Protein AF-A0A7W1KD30-F1 (afdb_monomer)

Foldseek 3Di:
DDQLADDDPCPLVVVVVVCVVVVHDDPPSVVVVVVNCVSVVVCVVVVVVVQVCCCVPVVDDDDDDPPD

Nearest PDB structures (foldseek):
  9ijb-assembly1_A  TM=8.679E-01  e=9.987E-06  Mycobacterium tuberculosis
  9ijb-assembly1_C  TM=8.731E-01  e=3.108E-05  Mycobacterium tuberculosis
  9ijb-assembly1_B  TM=8.867E-01  e=1.308E-03  Mycobacterium tuberculosis
  7zm7-assembly1_J  TM=2.280E-01  e=6.308E+00  Thermochaetoides thermophila DSM 1495

pLDDT: mean 89.76, std 10.51, range [41.06, 98.5]

Structure (mmCIF, N/CA/C/O backbone):
data_AF-A0A7W1KD30-F1
#
_entry.id   AF-A0A7W1KD30-F1
#
loop_
_atom_site.group_PDB
_atom_site.id
_atom_site.type_symbol
_atom_site.label_atom_id
_atom_site.label_alt_id
_atom_site.label_comp_id
_atom_site.label_asym_id
_atom_site.label_entity_id
_atom_site.label_seq_id
_atom_site.pdbx_PDB_ins_code
_atom_site.Cartn_x
_atom_site.Cartn_y
_atom_site.Cartn_z
_atom_site.occupancy
_atom_site.B_iso_or_equiv
_atom_site.auth_seq_id
_atom_site.auth_comp_id
_atom_site.auth_asym_id
_atom_site.auth_atom_id
_atom_site.pdbx_PDB_model_num
ATOM 1 N N . ASP A 1 1 ? 22.349 -19.613 -0.236 1.00 68.12 1 ASP A N 1
ATOM 2 C CA . ASP A 1 1 ? 21.453 -18.596 -0.806 1.00 68.12 1 ASP A CA 1
ATOM 3 C C . ASP A 1 1 ? 20.241 -18.455 0.105 1.00 68.12 1 ASP A C 1
ATOM 5 O O . ASP A 1 1 ? 19.842 -19.465 0.681 1.00 68.12 1 ASP A O 1
ATOM 9 N N . LEU A 1 2 ? 19.728 -17.243 0.321 1.00 73.62 2 LEU A N 1
ATOM 10 C CA . LEU A 1 2 ? 18.631 -16.978 1.261 1.00 73.62 2 LEU A CA 1
ATOM 11 C C . LEU A 1 2 ? 17.452 -16.377 0.492 1.00 73.62 2 LEU A C 1
ATOM 13 O O . LEU A 1 2 ? 17.582 -15.332 -0.138 1.00 73.62 2 LEU A O 1
ATOM 17 N N . SER A 1 3 ? 16.300 -17.043 0.535 1.00 84.56 3 SER A N 1
ATOM 18 C CA . SER A 1 3 ? 15.096 -16.568 -0.151 1.00 84.56 3 SER A CA 1
ATOM 19 C C . SER A 1 3 ? 14.549 -15.297 0.517 1.00 84.56 3 SER A C 1
ATOM 21 O O . SER A 1 3 ? 14.522 -15.207 1.743 1.00 84.56 3 SER A O 1
ATOM 23 N N . GLY A 1 4 ? 14.039 -14.351 -0.281 1.00 83.25 4 GLY A N 1
ATOM 24 C CA . GLY A 1 4 ? 13.371 -13.137 0.212 1.00 83.25 4 GLY A CA 1
ATOM 25 C C . GLY A 1 4 ? 11.985 -13.368 0.835 1.00 83.25 4 GLY A C 1
ATOM 26 O O . GLY A 1 4 ? 11.380 -12.426 1.343 1.00 83.25 4 GLY A O 1
ATOM 27 N N . TYR A 1 5 ? 11.469 -14.600 0.808 1.00 86.69 5 TYR A N 1
ATOM 28 C CA . TYR A 1 5 ? 10.182 -14.969 1.394 1.00 86.69 5 TYR A CA 1
ATOM 29 C C . TYR A 1 5 ? 10.153 -14.736 2.908 1.00 86.69 5 TYR A C 1
ATOM 31 O O . TYR A 1 5 ? 10.970 -15.283 3.650 1.00 86.69 5 TYR A O 1
ATOM 39 N N . THR A 1 6 ? 9.151 -13.993 3.381 1.00 84.12 6 THR A N 1
ATOM 40 C CA . THR A 1 6 ? 8.901 -13.803 4.816 1.00 84.12 6 THR A CA 1
ATOM 41 C C . THR A 1 6 ? 7.650 -14.564 5.260 1.00 84.12 6 THR A C 1
ATOM 43 O O . THR A 1 6 ? 6.529 -14.291 4.807 1.00 84.12 6 THR A O 1
ATOM 46 N N . ALA A 1 7 ? 7.831 -15.515 6.179 1.00 84.50 7 ALA A N 1
ATOM 47 C CA . ALA A 1 7 ? 6.730 -16.243 6.804 1.00 84.50 7 ALA A CA 1
ATOM 48 C C . ALA A 1 7 ? 5.930 -15.346 7.769 1.00 84.50 7 ALA A C 1
ATOM 50 O O . ALA A 1 7 ? 6.446 -14.365 8.308 1.00 84.50 7 ALA A O 1
ATOM 51 N N . ASP A 1 8 ? 4.661 -15.685 7.992 1.00 83.31 8 ASP A N 1
ATOM 52 C CA . ASP A 1 8 ? 3.841 -15.089 9.044 1.00 83.31 8 ASP A CA 1
ATOM 53 C C . ASP A 1 8 ? 3.026 -16.162 9.772 1.00 83.31 8 ASP A C 1
ATOM 55 O O . ASP A 1 8 ? 2.579 -17.130 9.166 1.00 83.31 8 ASP A O 1
ATOM 59 N N . SER A 1 9 ? 2.870 -15.972 11.075 1.00 86.25 9 SER A N 1
ATOM 60 C CA . SER A 1 9 ? 2.092 -16.781 12.024 1.00 86.25 9 SER A CA 1
ATOM 61 C C . SER A 1 9 ? 0.594 -16.452 12.019 1.00 86.25 9 SER A C 1
ATOM 63 O O . SER A 1 9 ? -0.191 -17.175 12.622 1.00 86.25 9 SER A O 1
ATOM 65 N N . GLY A 1 10 ? 0.186 -15.355 11.373 1.00 88.94 10 GLY A N 1
ATOM 66 C CA . GLY A 1 10 ? -1.189 -14.856 11.371 1.00 88.94 10 GLY A CA 1
ATOM 67 C C . GLY A 1 10 ? -1.499 -13.766 12.405 1.00 88.94 10 GLY A C 1
ATOM 68 O O . GLY A 1 10 ? -2.493 -13.063 12.233 1.00 88.94 10 GLY A O 1
ATOM 69 N N . GLU A 1 11 ? -0.652 -13.525 13.414 1.00 93.75 11 GLU A N 1
ATOM 70 C CA . GLU A 1 11 ? -0.950 -12.537 14.477 1.00 93.75 11 GLU A CA 1
ATOM 71 C C . GLU A 1 11 ? -1.161 -11.118 13.928 1.00 93.75 11 GLU A C 1
ATOM 73 O O . GLU A 1 11 ? -2.049 -10.396 14.377 1.00 93.75 11 GLU A O 1
ATOM 78 N N . GLY A 1 12 ? -0.388 -10.719 12.913 1.00 93.19 12 GLY A N 1
ATOM 79 C CA . GLY A 1 12 ? -0.554 -9.415 12.265 1.00 93.19 12 GLY A CA 1
ATOM 80 C C . GLY A 1 12 ? -1.894 -9.273 11.536 1.00 93.19 12 GLY A C 1
ATOM 81 O O . GLY A 1 12 ? -2.479 -8.195 11.551 1.00 93.19 12 GLY A O 1
ATOM 82 N N . ARG A 1 13 ? -2.407 -10.357 10.938 1.00 94.88 13 ARG A N 1
ATOM 83 C CA . ARG A 1 13 ? -3.731 -10.375 10.300 1.00 94.88 13 ARG A CA 1
ATOM 84 C C . ARG A 1 13 ? -4.829 -10.274 11.351 1.00 94.88 13 ARG A C 1
ATOM 86 O O . ARG A 1 13 ? -5.668 -9.388 11.247 1.00 94.88 13 ARG A O 1
ATOM 93 N N . TRP A 1 14 ? -4.756 -11.121 12.376 1.00 96.25 14 TRP A N 1
ATOM 94 C CA . TRP A 1 14 ? -5.688 -11.090 13.500 1.00 96.25 14 TRP A CA 1
ATOM 95 C C . TRP A 1 14 ? -5.751 -9.697 14.150 1.00 96.25 14 TRP A C 1
ATOM 97 O O . TRP A 1 14 ? -6.833 -9.182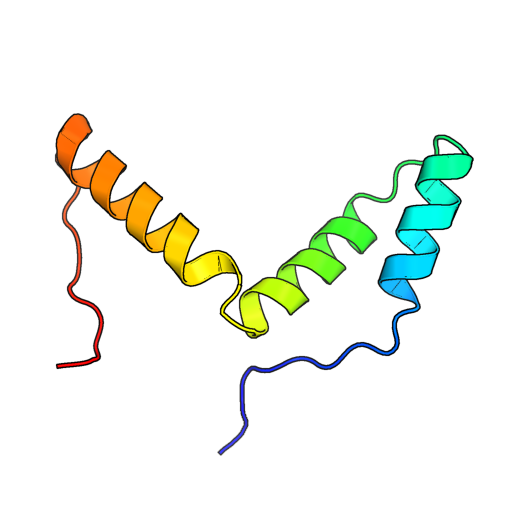 14.408 1.00 96.25 14 TRP A O 1
ATOM 107 N N . THR A 1 15 ? -4.598 -9.044 14.334 1.00 96.62 15 THR A N 1
ATOM 108 C CA . THR A 1 15 ? -4.521 -7.698 14.927 1.00 96.62 15 THR A CA 1
ATOM 109 C C . THR A 1 15 ? -5.253 -6.656 14.080 1.00 96.62 15 THR A C 1
ATOM 111 O O . THR A 1 15 ? -5.948 -5.802 14.619 1.00 96.62 15 THR A O 1
ATOM 114 N N . ILE A 1 16 ? -5.110 -6.714 12.751 1.00 97.50 16 ILE A N 1
ATOM 115 C CA . ILE A 1 16 ? -5.804 -5.795 11.837 1.00 97.50 16 ILE A CA 1
ATOM 116 C C . ILE A 1 16 ? -7.313 -6.057 11.864 1.00 97.50 16 ILE A C 1
ATOM 118 O O . ILE A 1 16 ? -8.090 -5.108 11.878 1.00 97.50 16 ILE A O 1
ATOM 122 N N . GLU A 1 17 ? -7.733 -7.322 11.899 1.00 97.81 17 GLU A N 1
ATOM 123 C CA . GLU A 1 17 ? -9.149 -7.701 11.962 1.00 97.81 17 GLU A CA 1
ATOM 124 C C . GLU A 1 17 ? -9.823 -7.206 13.255 1.00 97.81 17 GLU A C 1
ATOM 126 O O . GLU A 1 17 ? -10.883 -6.581 13.180 1.00 97.81 17 GLU A O 1
ATOM 131 N N . ASP A 1 18 ? -9.196 -7.397 14.425 1.00 98.31 18 ASP A N 1
ATOM 132 C CA . ASP A 1 18 ? -9.715 -6.876 15.704 1.00 98.31 18 ASP A CA 1
ATOM 133 C C . ASP A 1 18 ? -9.710 -5.339 15.741 1.00 98.31 18 ASP A C 1
ATOM 135 O O . ASP A 1 18 ? -10.670 -4.724 16.206 1.00 98.31 18 ASP A O 1
ATOM 139 N N . ALA A 1 19 ? -8.677 -4.697 15.186 1.00 98.19 19 ALA A N 1
ATOM 140 C CA . ALA A 1 19 ? -8.609 -3.242 15.111 1.00 98.19 19 ALA A CA 1
ATOM 141 C C . ALA A 1 19 ? -9.721 -2.645 14.232 1.00 98.19 19 ALA A C 1
ATOM 143 O O . ALA A 1 19 ? -10.338 -1.656 14.628 1.00 98.19 19 ALA A O 1
ATOM 144 N N . MET A 1 20 ? -10.037 -3.268 13.089 1.00 97.94 20 MET A N 1
ATOM 145 C CA . MET A 1 20 ? -11.170 -2.861 12.247 1.00 97.94 20 MET A CA 1
ATOM 146 C C . MET A 1 20 ? -12.505 -2.990 12.982 1.00 97.94 20 MET A C 1
ATOM 148 O O . MET A 1 20 ? -13.337 -2.098 12.879 1.00 97.94 20 MET A O 1
ATOM 152 N N . ALA A 1 21 ? -12.708 -4.067 13.749 1.00 98.50 21 ALA A N 1
ATOM 153 C CA . ALA A 1 21 ? -13.934 -4.261 14.526 1.00 98.50 21 ALA A CA 1
ATOM 154 C C . ALA A 1 21 ? -14.132 -3.203 15.631 1.00 98.50 21 ALA A C 1
ATOM 156 O O . ALA A 1 21 ? -15.230 -3.069 16.168 1.00 98.50 21 ALA A O 1
ATOM 157 N N . ARG A 1 22 ? -13.068 -2.471 15.984 1.00 98.31 22 ARG A N 1
ATOM 158 C CA . ARG A 1 22 ? -13.038 -1.453 17.042 1.00 98.31 22 ARG A CA 1
ATOM 159 C C . ARG A 1 22 ? -12.836 -0.031 16.513 1.00 98.31 22 ARG A C 1
ATOM 161 O O . ARG A 1 22 ? -12.630 0.870 17.321 1.00 98.31 22 ARG A O 1
ATOM 168 N N . ASP A 1 23 ? -12.835 0.161 15.194 1.00 98.12 23 ASP A N 1
ATOM 169 C CA . ASP A 1 23 ? -12.516 1.436 14.538 1.00 98.12 23 ASP A CA 1
ATOM 170 C C . ASP A 1 23 ? -11.150 2.024 14.961 1.00 98.12 23 ASP A C 1
ATOM 172 O O . ASP A 1 23 ? -10.957 3.241 15.032 1.00 98.12 23 ASP A O 1
ATOM 176 N N . VAL A 1 24 ? -10.167 1.159 15.242 1.00 98.31 24 VAL A N 1
ATOM 177 C CA . VAL A 1 24 ? -8.811 1.559 15.643 1.00 98.31 24 VAL A CA 1
ATOM 178 C C . VAL A 1 24 ? -7.871 1.548 14.430 1.00 98.31 24 VAL A C 1
ATOM 180 O O . VAL A 1 24 ? -7.6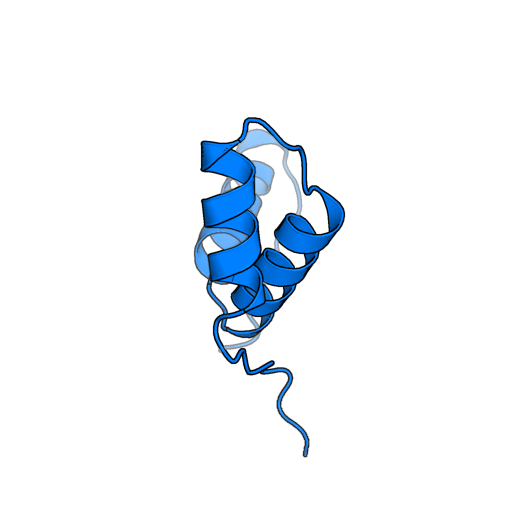97 0.511 13.789 1.00 98.31 24 VAL A O 1
ATOM 183 N N . PRO A 1 25 ? -7.194 2.663 14.103 1.00 97.81 25 PRO A N 1
ATOM 184 C CA . PRO A 1 25 ? -6.265 2.703 12.980 1.00 97.81 25 PRO A CA 1
ATOM 185 C C . PRO A 1 25 ? -4.934 2.004 13.306 1.00 97.81 25 PRO A C 1
ATOM 187 O O . PRO A 1 25 ? -4.234 2.377 14.245 1.00 97.81 25 PRO A O 1
ATOM 190 N N . THR A 1 26 ? -4.520 1.047 12.466 1.00 97.94 26 THR A N 1
ATOM 191 C CA . THR A 1 26 ? -3.245 0.305 12.604 1.00 97.94 26 THR A CA 1
ATOM 192 C C . THR A 1 26 ? -2.327 0.421 11.373 1.00 97.94 26 THR A C 1
ATOM 194 O O . THR A 1 26 ? -1.896 -0.596 10.823 1.00 97.94 26 THR A O 1
ATOM 197 N N . PRO A 1 27 ? -1.977 1.636 10.905 1.00 97.62 27 PRO A N 1
ATOM 198 C CA . PRO A 1 27 ? -1.329 1.836 9.603 1.00 97.62 27 PRO A CA 1
ATOM 199 C C . PRO A 1 27 ? 0.014 1.104 9.455 1.00 97.62 27 PRO A C 1
ATOM 201 O O . PRO A 1 27 ? 0.286 0.514 8.410 1.00 97.62 27 PRO A O 1
ATOM 204 N N . VAL A 1 28 ? 0.842 1.094 10.503 1.00 97.56 28 VAL A N 1
ATOM 205 C CA . VAL A 1 28 ? 2.176 0.466 10.467 1.00 97.56 28 VAL A CA 1
ATOM 206 C C . VAL A 1 28 ? 2.080 -1.061 10.422 1.00 97.56 28 VAL A C 1
ATOM 208 O O . VAL A 1 28 ? 2.828 -1.705 9.685 1.00 97.56 28 VAL A O 1
ATOM 211 N N . ILE A 1 29 ? 1.138 -1.652 11.160 1.00 96.00 29 ILE A N 1
ATOM 212 C CA . ILE A 1 29 ? 0.920 -3.106 11.172 1.00 96.00 29 ILE A CA 1
ATOM 213 C C . ILE A 1 29 ? 0.366 -3.554 9.816 1.00 96.00 29 ILE A C 1
ATOM 215 O O . ILE A 1 29 ? 0.870 -4.516 9.235 1.00 96.00 29 ILE A O 1
ATOM 219 N N . THR A 1 30 ? -0.588 -2.803 9.258 1.00 96.81 30 THR A N 1
ATOM 220 C CA . THR A 1 30 ? -1.137 -3.055 7.919 1.00 96.81 30 THR A CA 1
ATOM 221 C C . THR A 1 30 ? -0.059 -2.979 6.842 1.00 96.81 30 THR A C 1
ATOM 223 O O . THR A 1 30 ? 0.077 -3.907 6.042 1.00 96.81 30 THR A O 1
ATOM 226 N N . ALA A 1 31 ? 0.769 -1.930 6.853 1.00 96.50 31 ALA A N 1
ATOM 227 C CA . ALA A 1 31 ? 1.882 -1.799 5.915 1.00 96.50 31 ALA A CA 1
ATOM 228 C C . ALA A 1 31 ? 2.887 -2.957 6.048 1.00 96.50 31 ALA A C 1
ATOM 230 O O . ALA A 1 31 ? 3.341 -3.507 5.043 1.00 96.50 31 ALA A O 1
ATOM 231 N N . SER A 1 32 ? 3.184 -3.378 7.282 1.00 94.62 32 SER A N 1
ATOM 232 C CA . SER A 1 32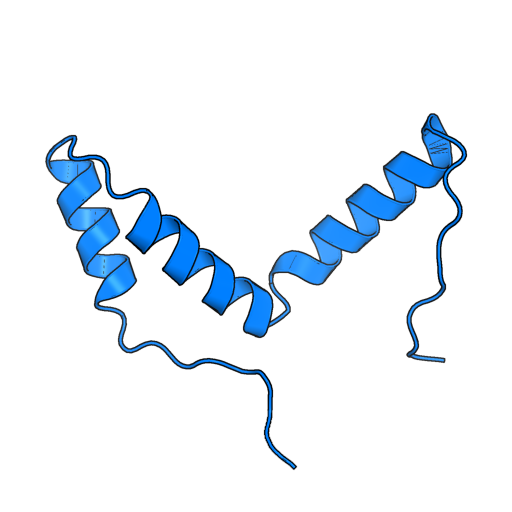 ? 4.081 -4.506 7.558 1.00 94.62 32 SER A CA 1
ATOM 233 C C . SER A 1 32 ? 3.533 -5.830 7.017 1.00 94.62 32 SER A C 1
ATOM 235 O O . SER A 1 32 ? 4.290 -6.627 6.462 1.00 94.62 32 SER A O 1
ATOM 237 N N . LEU A 1 33 ? 2.221 -6.070 7.125 1.00 94.06 33 LEU A N 1
ATOM 238 C CA . LEU A 1 33 ? 1.583 -7.256 6.550 1.00 94.06 33 LEU A CA 1
ATOM 239 C C . LEU A 1 33 ? 1.635 -7.237 5.013 1.00 94.06 33 LEU A C 1
ATOM 241 O O . LEU A 1 33 ? 1.951 -8.253 4.394 1.00 94.06 33 LEU A O 1
ATOM 245 N N . TYR A 1 34 ? 1.398 -6.084 4.385 1.00 92.75 34 TYR A N 1
ATOM 246 C CA . TYR A 1 34 ? 1.468 -5.952 2.925 1.00 92.75 34 TYR A CA 1
ATOM 247 C C . TYR A 1 34 ? 2.884 -6.160 2.387 1.00 92.75 34 TYR A C 1
ATOM 249 O O . TYR A 1 34 ? 3.053 -6.846 1.379 1.00 92.75 34 TYR A O 1
ATOM 257 N N . ALA A 1 35 ? 3.909 -5.659 3.085 1.00 91.81 35 ALA A N 1
ATOM 258 C CA . ALA A 1 35 ? 5.306 -5.935 2.748 1.00 91.81 35 ALA A CA 1
ATOM 259 C C . ALA A 1 35 ? 5.586 -7.448 2.659 1.00 91.81 35 ALA A C 1
ATOM 261 O O . ALA A 1 35 ? 6.254 -7.910 1.732 1.00 91.81 35 ALA A O 1
ATOM 262 N N . ARG A 1 36 ? 4.993 -8.248 3.558 1.00 91.25 36 ARG A N 1
ATOM 263 C CA . ARG A 1 36 ? 5.103 -9.713 3.502 1.00 91.25 36 ARG A CA 1
ATOM 264 C C . ARG A 1 36 ? 4.409 -10.296 2.276 1.00 91.25 36 ARG A C 1
ATOM 266 O O . ARG A 1 36 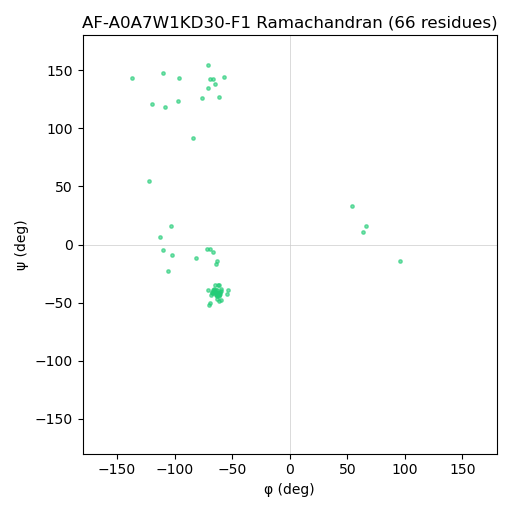? 4.966 -11.203 1.667 1.00 91.25 36 ARG A O 1
ATOM 273 N N . PHE A 1 37 ? 3.251 -9.788 1.858 1.00 90.69 37 PHE A N 1
ATOM 274 C CA . PHE A 1 37 ? 2.599 -10.256 0.625 1.00 90.69 37 PHE A CA 1
ATOM 275 C C . PHE A 1 37 ? 3.442 -9.973 -0.618 1.00 90.69 37 PHE A C 1
ATOM 277 O O . PHE A 1 37 ? 3.550 -10.842 -1.482 1.00 90.69 37 PHE A O 1
ATOM 284 N N . TYR A 1 38 ? 4.098 -8.813 -0.683 1.00 89.19 38 TYR A N 1
ATOM 285 C CA . TYR A 1 38 ? 5.029 -8.514 -1.771 1.00 89.19 38 TYR A CA 1
ATOM 286 C C . TYR A 1 38 ? 6.212 -9.487 -1.809 1.00 89.19 38 TYR A C 1
ATOM 288 O O . TYR A 1 38 ? 6.606 -9.903 -2.894 1.00 89.19 38 TYR A O 1
ATOM 296 N N . SER A 1 39 ? 6.702 -9.956 -0.653 1.00 87.69 39 SER A N 1
ATOM 297 C CA . SER A 1 39 ? 7.741 -11.003 -0.607 1.00 87.69 39 SER A CA 1
ATOM 298 C C . SER A 1 39 ? 7.308 -12.353 -1.207 1.00 87.69 39 SER A C 1
ATOM 300 O O . SER A 1 39 ? 8.150 -13.203 -1.480 1.00 87.69 39 SER A O 1
ATOM 302 N N . ARG A 1 40 ? 5.999 -12.552 -1.427 1.00 89.19 40 ARG A N 1
ATOM 303 C CA . ARG A 1 40 ? 5.390 -13.763 -2.007 1.00 89.19 40 ARG A CA 1
ATOM 304 C C . ARG A 1 40 ? 4.976 -13.582 -3.470 1.00 89.19 40 ARG A C 1
ATOM 306 O O . ARG A 1 40 ? 4.161 -14.356 -3.954 1.00 89.19 40 ARG A O 1
ATOM 313 N N . ALA A 1 41 ? 5.468 -12.540 -4.144 1.00 84.50 41 ALA A N 1
ATOM 314 C CA . ALA A 1 41 ? 5.099 -12.175 -5.517 1.00 84.50 41 ALA A CA 1
ATOM 315 C C . ALA A 1 41 ? 3.620 -11.765 -5.723 1.00 84.50 41 ALA A C 1
ATOM 317 O O . ALA A 1 41 ? 3.181 -11.550 -6.854 1.00 84.50 41 ALA A O 1
ATOM 318 N N . ASN A 1 42 ? 2.844 -11.547 -4.650 1.00 82.81 42 ASN A N 1
ATOM 319 C CA . ASN A 1 42 ? 1.425 -11.159 -4.749 1.00 82.81 42 ASN A CA 1
ATOM 320 C C . ASN A 1 42 ? 1.195 -9.755 -5.357 1.00 82.81 42 ASN A C 1
ATOM 322 O O . ASN A 1 42 ? 0.052 -9.374 -5.596 1.00 82.81 42 ASN A O 1
ATOM 326 N N . GLY A 1 43 ? 2.253 -8.973 -5.609 1.00 83.44 43 GLY A N 1
ATOM 327 C CA . GLY A 1 43 ? 2.178 -7.664 -6.271 1.00 83.44 43 GLY A CA 1
ATOM 328 C C . GLY A 1 43 ? 2.593 -7.665 -7.742 1.00 83.44 43 GLY A C 1
ATOM 329 O O . GLY A 1 43 ? 2.400 -6.660 -8.423 1.00 83.44 43 GLY A O 1
ATOM 330 N N . ASP A 1 44 ? 3.148 -8.762 -8.259 1.00 86.81 44 ASP A N 1
ATOM 331 C CA . ASP A 1 44 ? 3.873 -8.744 -9.533 1.00 86.81 44 ASP A CA 1
ATOM 332 C C . ASP A 1 44 ? 2.963 -8.467 -10.726 1.00 86.81 44 ASP A C 1
ATOM 334 O O . ASP A 1 44 ? 3.307 -7.678 -11.605 1.00 86.81 44 ASP A O 1
ATOM 338 N N . PHE A 1 45 ? 1.776 -9.076 -10.754 1.00 87.56 45 PHE A N 1
ATOM 339 C CA . PHE A 1 45 ? 0.797 -8.811 -11.807 1.00 87.56 45 PHE A CA 1
ATOM 340 C C . PHE A 1 45 ? 0.366 -7.341 -11.811 1.00 87.56 45 PHE A C 1
ATOM 342 O O . PHE A 1 45 ? 0.416 -6.685 -12.852 1.00 87.56 45 PHE A O 1
ATOM 349 N N . THR A 1 46 ? 0.013 -6.805 -10.642 1.00 89.06 46 THR A N 1
ATOM 350 C CA . THR A 1 46 ? -0.400 -5.407 -10.484 1.00 89.06 46 THR A CA 1
ATOM 351 C C . THR A 1 46 ? 0.720 -4.451 -10.886 1.00 89.06 46 THR A C 1
ATOM 353 O O . THR A 1 46 ? 0.470 -3.488 -11.609 1.00 89.06 46 THR A O 1
ATOM 356 N N . HIS A 1 47 ? 1.967 -4.734 -10.498 1.00 90.88 47 HIS A N 1
ATOM 357 C CA . HIS A 1 47 ? 3.126 -3.935 -10.892 1.00 90.88 47 HIS A CA 1
ATOM 358 C C . HIS A 1 47 ? 3.383 -3.980 -12.401 1.00 90.88 47 HIS A C 1
ATOM 360 O O . HIS A 1 47 ? 3.646 -2.935 -13.000 1.00 90.88 47 HIS A O 1
ATOM 3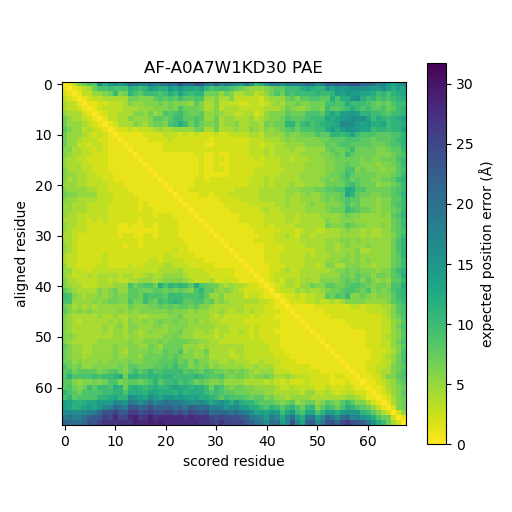66 N N . ARG A 1 48 ? 3.253 -5.148 -13.045 1.00 91.06 48 ARG A N 1
ATOM 367 C CA . ARG A 1 48 ? 3.356 -5.261 -14.510 1.00 91.06 48 ARG A CA 1
ATOM 368 C C . ARG A 1 48 ? 2.246 -4.489 -15.216 1.00 91.06 48 ARG A C 1
ATOM 370 O O . ARG A 1 48 ? 2.527 -3.774 -16.174 1.00 91.06 48 ARG A O 1
ATOM 377 N N . MET A 1 49 ? 1.008 -4.586 -14.731 1.00 93.75 49 MET A N 1
ATOM 378 C CA . MET A 1 49 ? -0.119 -3.845 -15.298 1.00 93.75 49 MET A CA 1
ATOM 379 C C . MET A 1 49 ? 0.079 -2.333 -15.147 1.00 93.75 49 MET A C 1
ATOM 381 O O . MET A 1 49 ? -0.074 -1.591 -16.114 1.00 93.75 49 MET A O 1
ATOM 385 N N . LEU A 1 50 ? 0.512 -1.873 -13.971 1.00 93.56 50 LEU A N 1
ATOM 386 C CA . 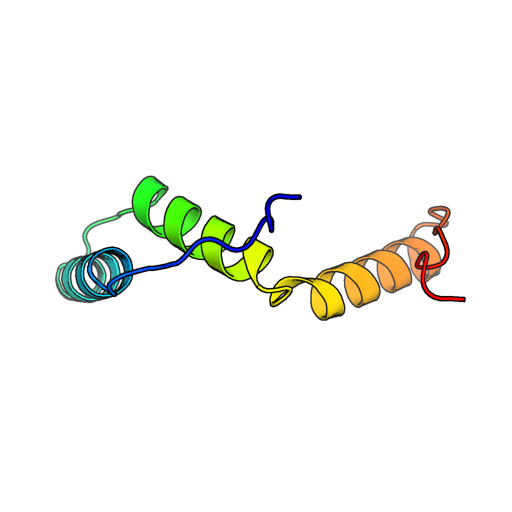LEU A 1 50 ? 0.840 -0.469 -13.736 1.00 93.56 50 LEU A CA 1
ATOM 387 C C . LEU A 1 50 ? 1.970 0.017 -14.657 1.00 93.56 50 LEU A C 1
ATOM 389 O O . LEU A 1 50 ? 1.874 1.108 -15.219 1.00 93.56 50 LEU A O 1
ATOM 393 N N . ALA A 1 51 ? 3.023 -0.783 -14.844 1.00 94.25 51 ALA A N 1
ATOM 394 C CA . ALA A 1 51 ? 4.110 -0.461 -15.765 1.00 94.25 51 ALA A CA 1
ATOM 395 C C . ALA A 1 51 ? 3.610 -0.337 -17.213 1.00 94.25 51 ALA A C 1
ATOM 397 O O . ALA A 1 51 ? 3.965 0.627 -17.892 1.00 94.25 51 ALA A O 1
ATOM 398 N N . ALA A 1 52 ? 2.740 -1.248 -17.6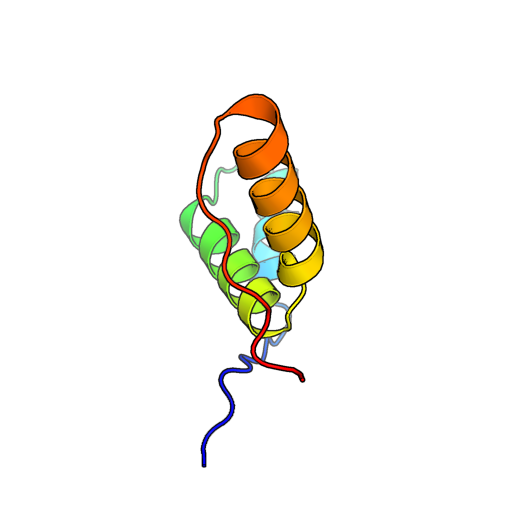59 1.00 94.75 52 ALA A N 1
ATOM 399 C CA . ALA A 1 52 ? 2.127 -1.191 -18.984 1.00 94.75 52 ALA A CA 1
ATOM 400 C C . ALA A 1 52 ? 1.280 0.080 -19.175 1.00 94.75 52 ALA A C 1
ATOM 402 O O . ALA A 1 52 ? 1.421 0.760 -20.188 1.00 94.75 52 ALA A O 1
ATOM 403 N N . LEU A 1 53 ? 0.464 0.461 -18.185 1.00 96.81 53 LEU A N 1
ATOM 404 C CA . LEU A 1 53 ? -0.330 1.696 -18.232 1.00 96.81 53 LEU A CA 1
ATOM 405 C C . LEU A 1 53 ? 0.558 2.948 -18.287 1.00 96.81 53 LEU A C 1
ATOM 407 O O . LEU A 1 53 ? 0.319 3.852 -19.086 1.00 96.81 53 LEU A O 1
ATOM 411 N N . ARG A 1 54 ? 1.618 2.991 -17.472 1.00 96.69 54 ARG A N 1
ATOM 412 C CA . ARG A 1 54 ? 2.598 4.089 -17.472 1.00 96.69 54 ARG A CA 1
ATOM 413 C C . ARG A 1 54 ? 3.329 4.210 -18.811 1.00 96.69 54 ARG A C 1
ATOM 415 O O . ARG A 1 54 ? 3.631 5.326 -19.227 1.00 96.69 54 ARG A O 1
ATOM 422 N N . ALA A 1 55 ? 3.592 3.094 -19.483 1.00 96.19 55 ALA A N 1
ATOM 423 C CA . ALA A 1 55 ? 4.170 3.087 -20.821 1.00 96.19 55 ALA A CA 1
ATOM 424 C C . ALA A 1 55 ? 3.176 3.598 -21.868 1.00 96.19 55 ALA A C 1
ATOM 426 O O . ALA A 1 55 ? 3.482 4.538 -22.596 1.00 96.19 55 ALA A O 1
ATOM 427 N N . GLN A 1 56 ? 1.969 3.027 -21.884 1.00 96.19 56 GLN A N 1
ATOM 428 C CA . GLN A 1 56 ? 0.950 3.305 -22.894 1.00 96.19 56 GLN A CA 1
ATOM 429 C C . GLN A 1 56 ? 0.457 4.754 -22.861 1.00 96.19 56 GLN A C 1
ATOM 431 O O . GLN A 1 56 ? 0.271 5.360 -23.911 1.00 96.19 56 GLN A O 1
ATOM 436 N N . PHE A 1 57 ? 0.230 5.305 -21.667 1.00 97.19 57 PHE A N 1
ATOM 437 C CA . PHE A 1 57 ? -0.380 6.629 -21.512 1.00 97.19 57 PHE A CA 1
ATOM 438 C C . PHE A 1 57 ? 0.613 7.716 -21.095 1.00 97.19 57 PHE A C 1
ATOM 440 O O . PHE A 1 57 ? 0.357 8.892 -21.325 1.00 97.19 57 PHE A O 1
ATOM 447 N N . GLY A 1 58 ? 1.739 7.341 -20.482 1.00 95.81 58 GLY A N 1
ATOM 448 C CA . GLY A 1 58 ? 2.746 8.285 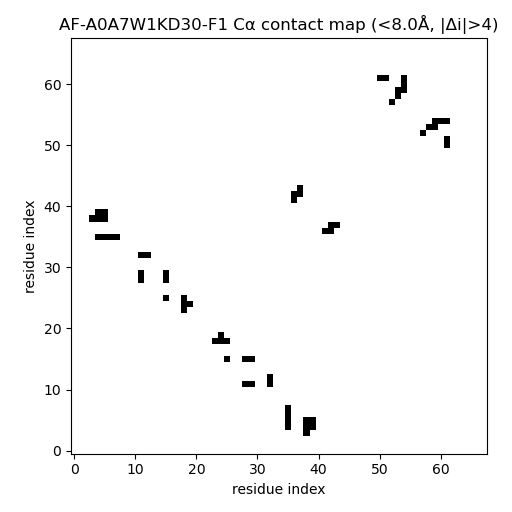-19.988 1.00 95.81 58 GLY A CA 1
ATOM 449 C C . GLY A 1 58 ? 4.059 8.290 -20.770 1.00 95.81 58 GLY A C 1
ATOM 450 O O . GLY A 1 58 ? 4.942 9.075 -20.439 1.00 95.81 58 GLY A O 1
ATOM 451 N N . GLY A 1 59 ? 4.236 7.404 -21.759 1.00 95.12 59 GLY A N 1
ATOM 452 C CA . GLY A 1 59 ? 5.485 7.287 -22.520 1.00 95.12 59 GLY A CA 1
ATOM 453 C C . GLY A 1 59 ? 6.683 6.805 -21.690 1.00 95.12 59 GLY A C 1
ATOM 454 O O . GLY A 1 59 ? 7.830 6.968 -22.103 1.00 95.12 59 GLY A O 1
ATOM 455 N N . HIS A 1 60 ? 6.448 6.235 -20.502 1.00 96.69 60 HIS A N 1
ATOM 456 C CA . HIS A 1 60 ? 7.524 5.748 -19.643 1.00 96.69 60 HIS A CA 1
ATOM 457 C C . HIS A 1 60 ? 8.172 4.480 -20.218 1.00 96.69 60 HIS A C 1
ATOM 459 O O . HIS A 1 60 ? 7.484 3.533 -20.594 1.00 96.69 60 HIS A O 1
ATOM 465 N N . ALA A 1 61 ? 9.506 4.426 -20.216 1.00 92.12 61 ALA A N 1
ATOM 466 C CA . ALA A 1 61 ? 10.243 3.235 -20.627 1.00 92.12 61 ALA A CA 1
ATOM 467 C C . ALA A 1 61 ? 9.980 2.048 -19.682 1.00 92.12 61 ALA A C 1
ATOM 469 O O . ALA A 1 61 ? 9.994 2.193 -18.457 1.00 92.12 61 ALA A O 1
ATOM 470 N N . THR A 1 62 ? 9.800 0.856 -20.253 1.00 90.69 62 THR A N 1
ATOM 471 C CA . THR A 1 62 ? 9.636 -0.406 -19.515 1.00 90.69 62 THR A CA 1
ATOM 472 C C . THR A 1 62 ? 10.854 -1.299 -19.687 1.00 90.69 62 THR A C 1
ATOM 474 O O . THR A 1 62 ? 11.455 -1.337 -20.759 1.00 90.69 62 THR A O 1
ATOM 477 N N . LYS A 1 63 ? 11.182 -2.083 -18.658 1.00 86.31 63 LYS A N 1
ATOM 478 C CA . LYS A 1 63 ? 12.159 -3.173 -18.765 1.00 86.31 63 LYS A CA 1
ATOM 479 C C . LYS A 1 63 ? 11.429 -4.490 -19.015 1.00 86.31 63 LYS A C 1
ATOM 481 O O . LYS A 1 63 ? 10.353 -4.703 -18.458 1.00 86.31 63 LYS A O 1
ATOM 486 N N . LYS A 1 64 ? 12.015 -5.370 -19.832 1.00 78.75 64 LYS A N 1
ATOM 487 C CA . LYS A 1 64 ? 11.564 -6.765 -19.909 1.00 78.75 64 LYS A CA 1
ATOM 488 C C . LYS A 1 64 ? 11.857 -7.454 -18.576 1.00 78.75 64 LYS A C 1
ATOM 490 O O . LYS A 1 64 ? 12.885 -7.171 -17.959 1.00 78.75 64 LYS A O 1
ATOM 495 N N . SER A 1 65 ? 10.953 -8.330 -18.142 1.00 71.88 65 SER A N 1
ATOM 496 C CA . SER A 1 65 ? 11.238 -9.245 -17.035 1.00 71.88 65 SER A CA 1
ATOM 497 C C . SER A 1 65 ? 12.468 -10.087 -17.378 1.00 71.88 65 SER A C 1
ATOM 499 O O . SER A 1 65 ? 12.667 -10.426 -18.542 1.00 71.88 65 SER A O 1
ATOM 501 N N . ALA A 1 66 ? 13.298 -10.386 -16.376 1.00 61.44 66 ALA A N 1
ATOM 502 C CA . ALA A 1 66 ? 14.541 -11.141 -16.548 1.00 61.44 66 ALA A CA 1
ATOM 503 C C . ALA A 1 66 ? 14.325 -12.623 -16.912 1.00 61.44 66 ALA A C 1
ATOM 505 O O . ALA A 1 66 ? 15.297 -13.313 -17.195 1.00 61.44 66 ALA A O 1
ATOM 506 N N . ASP A 1 67 ? 13.076 -13.088 -16.957 1.00 55.53 67 ASP A N 1
ATOM 507 C CA . ASP A 1 67 ? 12.732 -14.410 -17.468 1.00 55.53 67 ASP A CA 1
ATOM 508 C C . ASP A 1 67 ? 12.597 -14.349 -18.994 1.00 55.53 67 ASP A C 1
ATOM 510 O O . ASP A 1 67 ? 11.542 -14.013 -19.547 1.00 55.53 67 ASP A O 1
ATOM 514 N N . GLY A 1 68 ? 13.721 -14.633 -19.651 1.00 41.06 68 GLY A N 1
ATOM 515 C CA . GLY A 1 68 ? 13.865 -14.965 -21.063 1.00 41.06 68 GLY A CA 1
ATOM 516 C C . GLY A 1 68 ? 14.887 -16.079 -21.206 1.00 41.06 68 GLY A C 1
ATOM 517 O O . GLY A 1 68 ? 15.967 -15.943 -20.590 1.00 41.06 68 GLY A O 1
#

Solvent-accessible surface area (backbone atoms only — not comparable to full-atom values): 4299 Å² total; per-residue (Å²): 138,83,78,77,62,56,88,80,92,51,62,67,57,53,51,52,55,56,25,60,77,66,77,46,90,55,68,68,58,52,51,54,53,49,55,36,43,48,41,68,55,74,42,51,67,61,52,51,52,52,50,51,50,39,29,77,77,64,71,43,89,80,79,79,72,87,86,122

Secondary structure (DSSP, 8-state):
---------SHHHHHHHHHHHTT---HHHHHHHHHHHHTTTTTHHHHHHHHHHHHHHH----PPPS--

Radius of gyration: 16.59 Å; Cα contacts (8 Å, |Δi|>4): 32; chains: 1;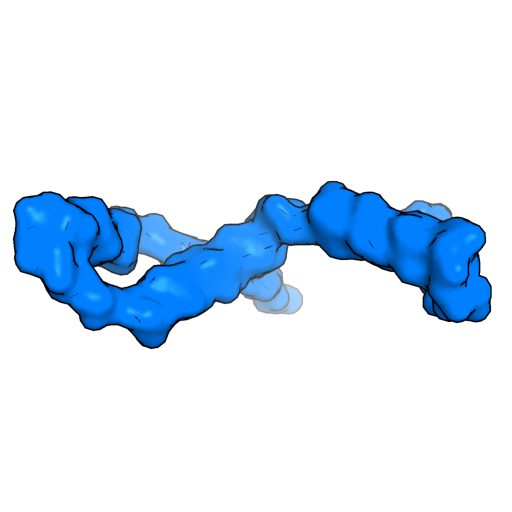 bounding box: 35×27×40 Å

Mean predicted aligned error: 5.67 Å

Sequence (68 aa):
DLSGYTADSGEGRWTIEDAMARDVPTPVITASLYARFYSRANGDFTHRMLAALRAQFGGHATKKSADG